Protein AF-A0A9D6VVL9-F1 (afdb_monomer)

Solvent-accessible surface area (backbone atoms only — not comparable to full-atom values): 8609 Å² total; per-residue (Å²): 109,75,67,58,52,53,51,50,42,50,51,48,21,54,49,48,28,51,49,27,52,52,52,42,50,49,33,56,75,69,23,64,91,49,78,66,47,70,79,38,90,93,45,32,32,40,41,52,41,80,45,60,73,69,57,83,71,77,56,65,90,49,57,65,71,56,38,39,50,51,42,45,51,51,43,63,50,45,50,60,52,50,51,50,49,46,63,77,46,66,84,52,60,69,62,47,52,48,16,52,30,26,37,49,17,12,48,47,39,48,37,51,28,37,70,77,72,56,29,30,67,22,32,45,33,42,70,100,48,77,64,34,42,58,25,54,50,26,36,52,52,14,50,55,41,36,52,56,56,68,71,48,80,74,78,74,77,74,88,124

Sequence (160 aa):
MRKMHVIALIATAVGLVGCDHATKHAAQSELRHDEPVSLVAGVLDLRYAENRDFAFSALREVPDGIKRALAVGFAGLALPLLAVFWYVRRAAPWPEQLAIALFLAGDAGNLLDRVFRGYVIDFIHIRYWPIFNVADMCLVAGALLFLWTGARPRATSSEA

pLDDT: mean 91.44, std 11.37, range [43.97, 98.75]

Radius of gyration: 18.12 Å; Cα contacts (8 Å, |Δi|>4): 196; chains: 1; bounding box: 44×30×61 Å

Structure (mmCIF, N/CA/C/O backbone):
data_AF-A0A9D6VVL9-F1
#
_entry.id   AF-A0A9D6VVL9-F1
#
loop_
_atom_site.group_PDB
_atom_site.id
_atom_site.type_symbol
_atom_site.label_atom_id
_atom_site.label_alt_id
_atom_site.label_comp_id
_atom_site.label_asym_id
_atom_site.label_entity_id
_atom_site.label_seq_id
_atom_site.pdbx_PDB_ins_code
_atom_site.Cartn_x
_atom_site.Cartn_y
_atom_site.Cartn_z
_atom_site.occupancy
_atom_site.B_iso_or_equiv
_atom_site.auth_seq_id
_atom_site.auth_comp_id
_atom_site.auth_asym_id
_atom_site.auth_atom_id
_atom_site.pdbx_PDB_model_num
ATOM 1 N N . MET A 1 1 ? 13.260 10.590 -23.629 1.00 60.97 1 MET A N 1
ATOM 2 C CA . MET A 1 1 ? 12.089 9.715 -23.372 1.00 60.97 1 MET A CA 1
ATOM 3 C C . MET A 1 1 ? 12.280 8.797 -22.161 1.00 60.97 1 MET A C 1
ATOM 5 O O . MET A 1 1 ? 11.583 9.005 -21.182 1.00 60.97 1 MET A O 1
ATOM 9 N N . ARG A 1 2 ? 13.260 7.870 -22.125 1.00 77.31 2 ARG A N 1
ATOM 10 C CA . ARG A 1 2 ? 13.446 6.934 -20.982 1.00 77.31 2 ARG A CA 1
ATOM 11 C C . ARG A 1 2 ? 13.569 7.602 -19.599 1.00 77.31 2 ARG A C 1
ATOM 13 O O . ARG A 1 2 ? 12.958 7.131 -18.652 1.00 77.31 2 ARG A O 1
ATOM 20 N N . LYS A 1 3 ? 14.308 8.715 -19.487 1.00 80.50 3 LYS A N 1
ATOM 21 C CA . LYS A 1 3 ? 14.434 9.474 -18.224 1.00 80.50 3 LYS A CA 1
ATOM 22 C C . LYS A 1 3 ? 13.100 10.082 -17.760 1.00 80.50 3 LYS A C 1
ATOM 24 O O . LYS A 1 3 ? 12.770 9.966 -16.590 1.00 80.50 3 LYS A O 1
ATOM 29 N N . MET A 1 4 ? 12.319 10.666 -18.675 1.00 86.50 4 MET A N 1
ATOM 30 C CA . MET A 1 4 ? 10.997 11.231 -18.359 1.00 86.50 4 MET A CA 1
ATOM 31 C C . MET A 1 4 ? 10.012 10.157 -17.890 1.00 86.50 4 MET A C 1
ATOM 33 O O . MET A 1 4 ? 9.256 10.410 -16.965 1.00 86.50 4 MET A O 1
ATOM 37 N N . HIS A 1 5 ? 10.058 8.951 -18.468 1.00 88.56 5 HIS A N 1
ATOM 38 C CA . HIS A 1 5 ? 9.218 7.839 -18.009 1.00 88.56 5 HIS A CA 1
ATOM 39 C C . HIS A 1 5 ? 9.540 7.425 -16.572 1.00 88.56 5 HIS A C 1
ATOM 41 O O . HIS A 1 5 ? 8.629 7.263 -15.771 1.00 88.56 5 HIS A O 1
ATOM 47 N N . VAL A 1 6 ? 10.825 7.299 -16.229 1.00 89.88 6 VAL A N 1
ATOM 48 C CA . VAL A 1 6 ? 11.235 6.970 -14.855 1.00 89.88 6 VAL A CA 1
ATOM 49 C C . VAL A 1 6 ? 10.806 8.068 -13.882 1.00 89.88 6 VAL A C 1
ATOM 51 O O . VAL A 1 6 ? 10.256 7.760 -12.832 1.00 89.88 6 VAL A O 1
ATOM 54 N N . ILE A 1 7 ? 10.980 9.342 -14.250 1.00 93.31 7 ILE A N 1
ATOM 55 C CA . ILE A 1 7 ? 10.510 10.474 -13.436 1.00 93.31 7 ILE A CA 1
ATOM 56 C C . ILE A 1 7 ? 8.993 10.406 -13.236 1.00 93.31 7 ILE A C 1
ATOM 58 O O . ILE A 1 7 ? 8.531 10.560 -12.112 1.00 93.31 7 ILE A O 1
ATOM 62 N N . ALA A 1 8 ? 8.224 10.129 -14.290 1.00 94.94 8 ALA A N 1
ATOM 63 C CA . ALA A 1 8 ? 6.773 10.002 -14.196 1.00 94.94 8 ALA A CA 1
ATOM 64 C C . ALA A 1 8 ? 6.349 8.838 -13.285 1.00 94.94 8 ALA A C 1
ATOM 66 O O . ALA A 1 8 ? 5.428 8.995 -12.490 1.00 94.94 8 ALA A O 1
ATOM 67 N N . LEU A 1 9 ? 7.035 7.694 -13.348 1.00 95.75 9 LEU A N 1
ATOM 68 C CA . LEU A 1 9 ? 6.764 6.544 -12.478 1.00 95.75 9 LEU A CA 1
ATOM 69 C C . LEU A 1 9 ? 7.099 6.837 -11.012 1.00 95.75 9 LEU A C 1
ATOM 71 O O . LEU A 1 9 ? 6.315 6.497 -10.133 1.00 95.75 9 LEU A O 1
ATOM 75 N N . ILE A 1 10 ? 8.220 7.513 -10.746 1.00 95.62 10 ILE A N 1
ATOM 76 C CA . ILE A 1 10 ? 8.575 7.959 -9.392 1.00 95.62 10 ILE A CA 1
ATOM 77 C C . ILE A 1 10 ? 7.542 8.965 -8.881 1.00 95.62 10 ILE A C 1
ATOM 79 O O . ILE A 1 10 ? 7.040 8.806 -7.775 1.00 95.62 10 ILE A O 1
ATOM 83 N N . ALA A 1 11 ? 7.179 9.965 -9.689 1.00 97.12 11 ALA A N 1
ATOM 84 C CA . ALA A 1 11 ? 6.154 10.943 -9.333 1.00 97.12 11 ALA A CA 1
ATOM 85 C C . ALA A 1 11 ? 4.801 10.271 -9.059 1.00 97.12 11 ALA A C 1
ATOM 87 O O . ALA A 1 11 ? 4.116 10.644 -8.112 1.00 97.12 11 ALA A O 1
ATOM 88 N N . THR A 1 12 ? 4.453 9.241 -9.835 1.00 97.12 12 THR A N 1
ATOM 89 C CA . THR A 1 12 ? 3.256 8.420 -9.609 1.00 97.12 12 THR A CA 1
ATOM 90 C C . THR A 1 12 ? 3.339 7.701 -8.265 1.00 97.12 12 THR A C 1
ATOM 92 O O . THR A 1 12 ? 2.409 7.804 -7.473 1.00 97.12 12 THR A O 1
ATOM 95 N N . ALA A 1 13 ? 4.453 7.025 -7.967 1.00 97.69 13 ALA A N 1
ATOM 96 C CA . ALA A 1 13 ? 4.625 6.315 -6.701 1.00 97.69 13 ALA A CA 1
ATOM 97 C C . ALA A 1 13 ? 4.556 7.265 -5.494 1.00 97.69 13 ALA A C 1
ATOM 99 O O . ALA A 1 13 ? 3.817 7.009 -4.548 1.00 97.69 13 ALA A O 1
ATOM 100 N N . VAL A 1 14 ? 5.262 8.399 -5.552 1.00 98.06 14 VAL A N 1
ATOM 101 C CA . VAL A 1 14 ? 5.228 9.438 -4.509 1.00 98.06 14 VAL A CA 1
ATOM 102 C C . VAL A 1 14 ? 3.819 10.012 -4.350 1.00 98.06 14 VAL A C 1
ATOM 104 O O . VAL A 1 14 ? 3.343 10.170 -3.228 1.00 98.06 14 VAL A O 1
ATOM 107 N N . GLY A 1 15 ? 3.132 10.292 -5.460 1.00 98.50 15 GLY A N 1
ATOM 108 C CA . GLY A 1 15 ? 1.759 10.789 -5.451 1.00 98.50 15 GLY A CA 1
ATOM 109 C C . GLY A 1 15 ? 0.779 9.804 -4.813 1.00 98.50 15 GLY A C 1
ATOM 110 O O . GLY A 1 15 ? -0.081 10.219 -4.043 1.00 98.50 15 GLY A O 1
ATOM 111 N N . LEU A 1 16 ? 0.941 8.503 -5.069 1.00 98.69 16 LEU A N 1
ATOM 112 C CA . LEU A 1 16 ? 0.119 7.452 -4.465 1.00 98.69 16 LEU A CA 1
ATOM 113 C C . LEU A 1 16 ? 0.378 7.298 -2.964 1.00 98.69 16 LEU A C 1
ATOM 115 O O . LEU A 1 16 ? -0.582 7.191 -2.209 1.00 98.69 16 LEU A O 1
ATOM 119 N N . VAL A 1 17 ? 1.636 7.376 -2.515 1.00 98.62 17 VAL A N 1
ATOM 120 C CA . VAL A 1 17 ? 1.962 7.421 -1.075 1.00 98.62 17 VAL A CA 1
ATOM 121 C C . VAL A 1 17 ? 1.319 8.644 -0.416 1.00 98.62 17 VAL A C 1
ATOM 123 O O . VAL A 1 17 ? 0.729 8.538 0.658 1.00 98.62 17 VAL A O 1
ATOM 126 N N . GLY A 1 18 ? 1.385 9.809 -1.069 1.00 98.44 18 GLY A N 1
ATOM 127 C CA . GLY A 1 18 ? 0.728 11.025 -0.590 1.00 98.44 18 GLY A CA 1
ATOM 128 C C . GLY A 1 18 ? -0.795 10.883 -0.512 1.00 98.44 18 GLY A C 1
ATOM 129 O O . GLY A 1 18 ? -1.397 11.287 0.479 1.00 98.44 18 GLY A O 1
ATOM 130 N N . CYS A 1 19 ? -1.414 10.271 -1.523 1.00 98.56 19 CYS A N 1
ATOM 131 C CA . CYS A 1 19 ? -2.849 9.995 -1.556 1.00 98.56 19 CYS A CA 1
ATOM 132 C C . CYS A 1 19 ? -3.274 9.023 -0.445 1.00 98.56 19 CYS A C 1
ATOM 134 O O . CYS A 1 19 ? -4.256 9.286 0.252 1.00 98.56 19 CYS A O 1
ATOM 136 N N . ASP A 1 20 ? -2.514 7.949 -0.226 1.00 98.75 20 ASP A N 1
ATOM 137 C CA . ASP A 1 20 ? -2.749 7.002 0.865 1.00 98.75 20 ASP A CA 1
ATOM 138 C C . ASP A 1 20 ? -2.697 7.699 2.228 1.00 98.75 20 ASP A C 1
ATOM 140 O O . ASP A 1 20 ? -3.656 7.646 2.993 1.00 98.75 20 ASP A O 1
ATOM 144 N N . HIS A 1 21 ? -1.642 8.464 2.510 1.00 98.56 21 HIS A N 1
ATOM 145 C CA . HIS A 1 21 ? -1.547 9.176 3.783 1.00 98.56 21 HIS A CA 1
ATOM 146 C C . HIS A 1 21 ? -2.607 10.269 3.956 1.00 98.56 21 HIS A C 1
ATOM 148 O O . HIS A 1 21 ? -3.104 10.448 5.068 1.00 98.56 21 HIS A O 1
ATOM 154 N N . ALA A 1 22 ? -2.977 10.982 2.889 1.00 98.56 22 ALA A N 1
ATOM 155 C CA . ALA A 1 22 ? -4.040 11.983 2.941 1.00 98.56 22 ALA A CA 1
ATOM 156 C C . ALA A 1 22 ? -5.398 11.342 3.261 1.00 98.56 22 ALA A C 1
ATOM 158 O O . ALA A 1 22 ? -6.126 11.827 4.125 1.00 98.56 22 ALA A O 1
ATOM 159 N N . THR A 1 23 ? -5.719 10.221 2.614 1.00 98.56 23 THR A N 1
ATOM 160 C CA . THR A 1 23 ? -6.979 9.500 2.850 1.00 98.56 23 THR A CA 1
ATOM 161 C C . THR A 1 23 ? -7.012 8.819 4.217 1.00 98.56 23 THR A C 1
ATOM 163 O O . THR A 1 23 ? -8.027 8.899 4.900 1.00 98.56 23 THR A O 1
ATOM 166 N N . LYS A 1 24 ? -5.893 8.259 4.690 1.00 98.56 24 LYS A N 1
ATOM 167 C CA . LYS A 1 24 ? -5.757 7.751 6.066 1.00 98.56 24 LYS A CA 1
ATOM 168 C C . LYS A 1 24 ? -5.899 8.850 7.113 1.00 98.56 24 LYS A C 1
ATOM 170 O O . LYS A 1 24 ? -6.500 8.623 8.160 1.00 98.56 24 LYS A O 1
ATOM 175 N N . HIS A 1 25 ? -5.357 10.037 6.847 1.00 98.19 25 HIS A N 1
ATOM 176 C CA . HIS A 1 25 ? -5.522 11.182 7.736 1.00 98.19 25 HIS A CA 1
ATOM 177 C C . HIS A 1 25 ? -6.986 11.630 7.806 1.00 98.19 25 HIS A C 1
ATOM 179 O O . HIS A 1 25 ? -7.497 11.799 8.907 1.00 98.19 25 HIS A O 1
ATOM 185 N N . ALA A 1 26 ? -7.669 11.724 6.661 1.00 98.06 26 ALA A N 1
ATOM 186 C CA . ALA A 1 26 ? -9.100 12.016 6.613 1.00 98.06 26 ALA A CA 1
ATOM 187 C C . ALA A 1 26 ? -9.932 10.938 7.329 1.00 98.06 26 ALA A C 1
ATOM 189 O O . ALA A 1 26 ? -10.815 11.249 8.117 1.00 98.06 26 ALA A O 1
ATOM 190 N N . ALA A 1 27 ? -9.615 9.655 7.137 1.00 98.00 27 ALA A N 1
ATOM 191 C CA . ALA A 1 27 ? -10.271 8.578 7.873 1.00 98.00 27 ALA A CA 1
ATOM 192 C C . ALA A 1 27 ? -10.052 8.701 9.389 1.00 98.00 27 ALA A C 1
ATOM 194 O O . ALA A 1 27 ? -10.961 8.455 10.177 1.00 98.00 27 ALA A O 1
ATOM 195 N N . GLN A 1 28 ? -8.856 9.100 9.819 1.00 97.75 28 GLN A N 1
ATOM 196 C CA . GLN A 1 28 ? -8.567 9.309 11.232 1.00 97.75 28 GLN A CA 1
ATOM 197 C C . GLN A 1 28 ? -9.314 10.513 11.822 1.00 97.75 28 GLN A C 1
ATOM 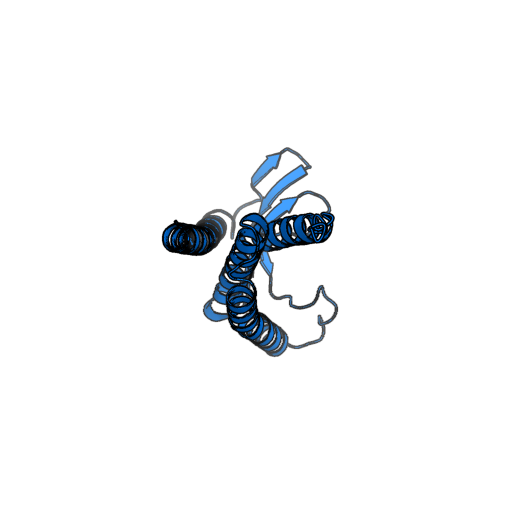199 O O . GLN A 1 28 ? -9.711 10.437 12.984 1.00 97.75 28 GLN A O 1
ATOM 204 N N . SER A 1 29 ? -9.481 11.606 11.069 1.00 97.12 29 SER A N 1
ATOM 205 C CA . SER A 1 29 ? -10.176 12.805 11.553 1.00 97.12 29 SER A CA 1
ATOM 206 C C . SER A 1 29 ? -11.691 12.640 11.563 1.00 97.12 29 SER A C 1
ATOM 208 O O . SER A 1 29 ? -12.320 13.043 12.534 1.00 97.12 29 SER A O 1
ATOM 210 N N . GLU A 1 30 ? -12.251 12.006 10.530 1.00 96.44 30 GLU A N 1
ATOM 211 C CA . GLU A 1 30 ? -13.702 11.957 10.314 1.00 96.44 30 GLU A CA 1
ATOM 212 C C . GLU A 1 30 ? -14.363 10.640 10.749 1.00 96.44 30 GLU A C 1
ATOM 214 O O . GLU A 1 30 ? -15.576 10.600 10.877 1.00 96.44 30 GLU A O 1
ATOM 219 N N . LEU A 1 31 ? -13.626 9.530 10.910 1.00 97.25 31 LEU A N 1
ATOM 220 C CA . LEU A 1 31 ? -14.244 8.204 11.124 1.00 97.25 31 LEU A CA 1
ATOM 221 C C . LEU A 1 31 ? -13.835 7.523 12.434 1.00 97.25 31 LEU A C 1
ATOM 223 O O . LEU A 1 31 ? -14.407 6.496 12.790 1.00 97.25 31 LEU A O 1
ATOM 227 N N . ARG A 1 32 ? -12.824 8.026 13.155 1.00 95.81 32 ARG A N 1
ATOM 228 C CA . ARG A 1 32 ? -12.264 7.329 14.333 1.00 95.81 32 ARG A CA 1
ATOM 229 C C . ARG A 1 32 ? -13.252 7.192 15.492 1.00 95.81 32 ARG A C 1
ATOM 231 O O . ARG A 1 32 ? -13.159 6.239 16.266 1.00 95.81 32 ARG A O 1
ATOM 238 N N . HIS A 1 33 ? -14.144 8.163 15.637 1.00 95.00 33 HIS A N 1
ATOM 239 C CA . HIS A 1 33 ? -15.098 8.250 16.743 1.00 95.00 33 HIS A CA 1
ATOM 240 C C . HIS A 1 33 ? -16.548 8.358 16.270 1.00 95.00 33 HIS A C 1
ATOM 242 O O . HIS A 1 33 ? -17.438 8.523 17.100 1.00 95.00 33 HIS A O 1
ATOM 248 N N . ASP A 1 34 ? -16.763 8.213 14.964 1.00 94.50 34 ASP A N 1
ATOM 249 C CA . ASP A 1 34 ? -18.060 8.343 14.319 1.00 94.50 34 ASP A CA 1
ATOM 250 C C . ASP A 1 34 ? -18.539 6.989 13.786 1.00 94.50 34 ASP A C 1
ATOM 252 O O . ASP A 1 34 ? -17.779 6.025 13.655 1.00 94.50 34 ASP A O 1
ATOM 256 N N . GLU A 1 35 ? -19.835 6.912 13.495 1.00 93.81 35 GLU A N 1
ATOM 257 C CA . GLU A 1 35 ? -20.439 5.729 12.887 1.00 93.81 35 GLU A CA 1
ATOM 258 C C . GLU A 1 35 ? -19.938 5.523 11.444 1.00 93.81 35 GLU A C 1
ATOM 260 O O . GLU A 1 35 ? -19.671 6.499 10.735 1.00 93.81 35 GLU A O 1
ATOM 265 N N . PRO A 1 36 ? -19.855 4.268 10.956 1.00 94.94 36 PRO A N 1
ATOM 266 C CA . PRO A 1 36 ? -19.501 3.985 9.572 1.00 94.94 36 PRO A CA 1
ATOM 267 C C . PRO A 1 36 ? -20.354 4.762 8.561 1.00 94.94 36 PRO A C 1
ATOM 269 O O . PRO A 1 36 ? -21.587 4.721 8.592 1.00 94.94 36 PRO A O 1
ATOM 272 N N . VAL A 1 37 ? -19.700 5.398 7.592 1.00 97.12 37 VAL A N 1
ATOM 273 C CA . VAL A 1 37 ? -20.369 6.132 6.514 1.00 97.12 37 VAL A CA 1
ATOM 274 C C . VAL A 1 37 ? -20.688 5.165 5.381 1.00 97.12 37 VAL A C 1
ATOM 276 O O . VAL A 1 37 ? -19.803 4.737 4.639 1.00 97.12 37 VAL A O 1
ATOM 279 N N . SER A 1 38 ? -21.962 4.807 5.220 1.00 97.12 38 SER A N 1
ATOM 280 C CA . SER A 1 38 ? -22.386 3.946 4.112 1.00 97.12 38 SER A CA 1
ATOM 281 C C . SER A 1 38 ? -22.373 4.714 2.787 1.00 97.12 38 SER A C 1
ATOM 283 O O . SER A 1 38 ? -23.107 5.684 2.620 1.00 97.12 38 SER A O 1
ATOM 285 N N . LEU A 1 39 ? -21.556 4.256 1.833 1.00 96.88 39 LEU A N 1
ATOM 286 C CA . LEU A 1 39 ? -21.505 4.797 0.469 1.00 96.88 39 LEU A CA 1
ATOM 287 C C . LEU A 1 39 ? -22.459 4.048 -0.467 1.00 96.88 39 LEU A C 1
ATOM 289 O O . LEU A 1 39 ? -23.102 4.646 -1.325 1.00 96.88 39 LEU A O 1
ATOM 293 N N . VAL A 1 40 ? -22.552 2.726 -0.293 1.00 97.25 40 VAL A N 1
ATOM 294 C CA . VAL A 1 40 ? -23.507 1.859 -0.989 1.00 97.25 40 VAL A CA 1
ATOM 295 C C . VAL A 1 40 ? -24.150 0.954 0.048 1.00 97.25 40 VAL A C 1
ATOM 297 O O . VAL A 1 40 ? -23.475 0.115 0.653 1.00 97.25 40 VAL A O 1
ATOM 300 N N . ALA A 1 41 ? -25.458 1.125 0.247 1.00 95.50 41 ALA A N 1
ATOM 301 C CA . ALA A 1 41 ? -26.211 0.448 1.296 1.00 95.50 41 ALA A CA 1
ATOM 302 C C . ALA A 1 41 ? -25.987 -1.073 1.269 1.00 95.50 41 ALA A C 1
ATOM 304 O O . ALA A 1 41 ? -26.293 -1.754 0.290 1.00 95.50 41 ALA A O 1
ATOM 305 N N . GLY A 1 42 ? -25.433 -1.603 2.363 1.00 92.88 42 GLY A N 1
ATOM 306 C CA . GLY A 1 42 ? -25.182 -3.033 2.530 1.00 92.88 42 GLY A CA 1
ATOM 307 C C . GLY A 1 42 ? -24.078 -3.618 1.643 1.00 92.88 42 GLY A C 1
ATOM 308 O O . GLY A 1 42 ? -24.029 -4.843 1.531 1.00 92.88 42 GLY A O 1
ATOM 309 N N . VAL A 1 43 ? -23.222 -2.794 1.024 1.00 97.00 43 VAL A N 1
ATOM 310 C CA . VAL A 1 43 ? -22.110 -3.245 0.162 1.00 97.00 43 VAL A CA 1
ATOM 311 C C . VAL A 1 43 ? -20.795 -2.543 0.490 1.00 97.00 43 VAL A C 1
ATOM 313 O O . VAL A 1 43 ? -19.795 -3.231 0.664 1.00 97.00 43 VAL A O 1
ATOM 316 N N . LEU A 1 44 ? -20.784 -1.210 0.561 1.00 97.69 44 LEU A N 1
ATOM 317 C CA . LEU A 1 44 ? -19.573 -0.408 0.742 1.00 97.69 44 LEU A CA 1
ATOM 318 C C . LEU A 1 44 ? -19.808 0.650 1.815 1.00 97.69 44 LEU A C 1
ATOM 320 O O . LEU A 1 44 ? -20.737 1.458 1.713 1.00 97.69 44 LEU A O 1
ATOM 324 N N . ASP A 1 45 ? -18.930 0.675 2.806 1.00 97.81 45 ASP A N 1
ATOM 325 C CA . ASP A 1 45 ? -18.891 1.714 3.822 1.00 97.81 45 ASP A CA 1
ATOM 326 C C . ASP A 1 45 ? -17.452 2.143 4.129 1.00 97.81 45 ASP A C 1
ATOM 328 O O . ASP A 1 45 ? -16.485 1.438 3.821 1.00 97.81 45 ASP A O 1
ATOM 332 N N . LEU A 1 46 ? -17.329 3.346 4.684 1.00 98.25 46 LEU A N 1
ATOM 333 C CA . LEU A 1 46 ? -16.088 3.857 5.240 1.00 98.25 46 LEU A CA 1
ATOM 334 C C . LEU A 1 46 ? -16.155 3.748 6.761 1.00 98.25 46 LEU A C 1
ATOM 336 O O . LEU A 1 46 ? -17.078 4.282 7.376 1.00 98.25 46 LEU A O 1
ATOM 340 N N . ARG A 1 47 ? -15.177 3.081 7.371 1.00 97.00 47 ARG A N 1
ATOM 341 C CA . ARG A 1 47 ? -15.083 2.925 8.831 1.00 97.00 47 ARG A CA 1
ATOM 342 C C . ARG A 1 47 ? -13.636 2.867 9.272 1.00 97.00 47 ARG A C 1
ATOM 344 O O . ARG A 1 47 ? -12.859 2.155 8.658 1.00 97.00 47 ARG A O 1
ATOM 351 N N . TYR A 1 48 ? -13.267 3.551 10.344 1.00 98.19 48 TYR A N 1
ATOM 352 C CA . TYR A 1 48 ? -11.886 3.532 10.823 1.00 98.19 48 TYR A CA 1
ATOM 353 C C . TYR A 1 48 ? -11.521 2.195 11.487 1.00 98.19 48 TYR A C 1
ATOM 355 O O . TYR A 1 48 ? -12.236 1.713 12.367 1.00 98.19 48 TYR A O 1
ATOM 363 N N . ALA A 1 49 ? -10.376 1.620 11.116 1.00 96.88 49 ALA A N 1
ATOM 364 C CA . ALA A 1 49 ? -9.799 0.445 11.760 1.00 96.88 49 ALA A CA 1
ATOM 365 C C . ALA A 1 49 ? -8.275 0.578 11.922 1.00 96.88 49 ALA A C 1
ATOM 367 O O . ALA A 1 49 ? -7.564 0.985 11.005 1.00 96.88 49 ALA A O 1
ATOM 368 N N . GLU A 1 50 ? -7.761 0.199 13.097 1.00 96.06 50 GLU A N 1
ATOM 369 C CA . GLU A 1 50 ? -6.319 0.110 13.358 1.00 96.06 50 GLU A CA 1
ATOM 370 C C . GLU A 1 50 ? -5.845 -1.329 13.144 1.00 96.06 50 GLU A C 1
ATOM 372 O O . GLU A 1 50 ? -6.101 -2.217 13.960 1.00 96.06 50 GLU A O 1
ATOM 377 N N . ASN A 1 51 ? -5.120 -1.566 12.058 1.00 94.38 51 ASN A N 1
ATOM 378 C CA . ASN A 1 51 ? -4.605 -2.880 11.717 1.00 94.38 51 ASN A CA 1
ATOM 379 C C . ASN A 1 51 ? -3.189 -3.082 12.271 1.00 94.38 51 ASN A C 1
ATOM 381 O O . ASN A 1 51 ? -2.202 -2.499 11.809 1.00 94.38 51 ASN A O 1
ATOM 385 N N . ARG A 1 52 ? -3.101 -3.929 13.299 1.00 90.94 52 ARG A N 1
ATOM 386 C CA . ARG A 1 52 ? -1.852 -4.340 13.966 1.00 90.94 52 ARG A CA 1
ATOM 387 C C . ARG A 1 52 ? -1.352 -5.707 13.507 1.00 90.94 52 ARG A C 1
ATOM 389 O O . ARG A 1 52 ? -0.325 -6.181 13.998 1.00 90.94 52 ARG A O 1
ATOM 396 N N . ASP A 1 53 ? -2.062 -6.345 12.586 1.00 82.19 53 ASP A N 1
ATOM 397 C CA . ASP A 1 53 ? -1.733 -7.683 12.137 1.00 82.19 53 ASP A CA 1
ATOM 398 C C . ASP A 1 53 ? -0.624 -7.664 11.079 1.00 82.19 53 ASP A C 1
ATOM 400 O O . ASP A 1 53 ? -0.471 -6.745 10.269 1.00 82.19 53 ASP A O 1
ATOM 404 N N . PHE A 1 54 ? 0.183 -8.724 11.111 1.00 74.12 54 PHE A N 1
ATOM 405 C CA . PHE A 1 54 ? 1.237 -8.978 10.130 1.00 74.12 54 PHE A CA 1
ATOM 406 C C . PHE A 1 54 ? 0.942 -10.207 9.260 1.00 74.12 54 PHE A C 1
ATOM 408 O O . PHE A 1 54 ? 1.261 -10.212 8.078 1.00 74.12 54 PHE A O 1
ATOM 415 N N . ALA A 1 55 ? 0.311 -11.242 9.824 1.00 73.94 55 ALA A N 1
ATOM 416 C CA . ALA A 1 55 ? 0.084 -12.520 9.150 1.00 73.94 55 ALA A CA 1
ATOM 417 C C . ALA A 1 55 ? -1.314 -13.081 9.456 1.00 73.94 55 ALA A C 1
ATOM 419 O O . ALA A 1 55 ? -1.436 -14.158 10.035 1.00 73.94 55 ALA A O 1
ATOM 420 N N . PHE A 1 56 ? -2.361 -12.318 9.118 1.00 62.56 56 PHE A N 1
ATOM 421 C CA . PHE A 1 56 ? -3.767 -12.759 9.116 1.00 62.56 56 PHE A CA 1
ATOM 422 C C . PHE A 1 56 ? -4.156 -13.632 10.312 1.00 62.56 56 PHE A C 1
ATOM 424 O O . PHE A 1 56 ? -4.453 -14.817 10.164 1.00 62.56 56 PHE A O 1
ATOM 431 N N . SER A 1 57 ? -4.127 -13.062 11.518 1.00 68.25 57 SER A N 1
ATOM 432 C CA . SER A 1 57 ? -4.493 -13.757 12.757 1.00 68.25 57 SER A CA 1
ATOM 433 C C . SER A 1 57 ? -3.688 -15.025 13.132 1.00 68.25 57 SER A C 1
ATOM 435 O O . SER A 1 57 ? -3.867 -15.536 14.241 1.00 68.25 57 SER A O 1
ATOM 437 N N . ALA A 1 58 ? -2.785 -15.528 12.281 1.00 76.56 58 ALA A N 1
ATOM 438 C CA . ALA A 1 58 ? -1.966 -16.717 12.544 1.00 76.56 58 ALA A CA 1
ATOM 439 C C . ALA A 1 58 ? -0.942 -16.480 13.663 1.00 76.56 58 ALA A C 1
ATOM 441 O O . ALA A 1 58 ? -0.512 -17.413 14.331 1.00 76.56 58 ALA A O 1
ATOM 442 N N . LEU A 1 59 ? -0.588 -15.214 13.892 1.00 81.19 59 LEU A N 1
ATOM 443 C CA . LEU A 1 59 ? 0.314 -14.778 14.955 1.00 81.19 59 LEU A CA 1
ATOM 444 C C . LEU A 1 59 ? -0.436 -14.081 16.098 1.00 81.19 59 LEU A C 1
ATOM 446 O O . LEU A 1 59 ? 0.145 -13.236 16.767 1.00 81.19 59 LEU A O 1
ATOM 450 N N . ARG A 1 60 ? -1.723 -14.387 16.327 1.00 78.00 60 ARG A N 1
ATOM 451 C CA . ARG A 1 60 ? -2.525 -13.726 17.378 1.00 78.00 60 ARG A CA 1
ATOM 452 C C . ARG A 1 60 ? -1.876 -13.780 18.762 1.00 78.00 60 ARG A C 1
ATOM 454 O O . ARG A 1 60 ? -1.866 -12.765 19.445 1.00 78.00 60 ARG A O 1
ATOM 461 N N . GLU A 1 61 ? -1.277 -14.917 19.106 1.00 85.44 61 GLU A N 1
ATOM 462 C CA . GLU A 1 61 ? -0.590 -15.150 20.387 1.00 85.44 61 GLU A CA 1
ATOM 463 C C . GLU A 1 61 ? 0.787 -14.467 20.486 1.00 85.44 61 GLU A C 1
ATOM 465 O O . GLU A 1 61 ? 1.397 -14.422 21.553 1.00 85.44 61 GLU A O 1
ATOM 470 N N . VAL A 1 62 ? 1.318 -13.944 19.376 1.00 86.31 62 VAL A N 1
ATOM 471 C CA . VAL A 1 62 ? 2.609 -13.252 19.370 1.00 86.31 62 VAL A CA 1
ATOM 472 C C . VAL A 1 62 ? 2.418 -11.825 19.894 1.00 86.31 62 VAL A C 1
ATOM 474 O O . VAL A 1 62 ? 1.550 -11.108 19.388 1.00 86.31 62 VAL A O 1
ATOM 477 N N . PRO A 1 63 ? 3.262 -11.362 20.837 1.00 89.44 63 PRO A N 1
ATOM 478 C CA . PRO A 1 63 ? 3.222 -9.992 21.330 1.00 89.44 63 PRO A CA 1
ATOM 479 C C . PRO A 1 63 ? 3.224 -8.951 20.206 1.00 89.44 63 PRO A C 1
ATOM 481 O O . PRO A 1 63 ? 4.015 -9.036 19.262 1.00 89.44 63 PRO A O 1
ATOM 484 N N . ASP A 1 64 ? 2.393 -7.916 20.341 1.00 85.75 64 ASP A N 1
ATOM 485 C CA . ASP A 1 64 ? 2.236 -6.854 19.336 1.00 85.75 64 ASP A CA 1
ATOM 486 C C . ASP A 1 64 ? 3.558 -6.185 18.947 1.00 85.75 64 ASP A C 1
ATOM 488 O O . ASP A 1 64 ? 3.778 -5.880 17.776 1.00 85.75 64 ASP A O 1
ATOM 492 N N . GLY A 1 65 ? 4.476 -6.009 19.905 1.00 87.62 65 GLY A N 1
ATOM 493 C CA . GLY A 1 65 ? 5.809 -5.468 19.634 1.00 87.62 65 GLY A CA 1
ATOM 494 C C . GLY A 1 65 ? 6.618 -6.334 18.663 1.00 87.62 65 GLY A C 1
ATOM 495 O O . GLY A 1 65 ? 7.276 -5.802 17.771 1.00 87.62 65 GLY A O 1
ATOM 496 N N . ILE A 1 66 ? 6.515 -7.661 18.783 1.00 89.44 66 ILE A N 1
ATOM 497 C CA . ILE A 1 66 ? 7.188 -8.612 17.890 1.00 89.44 66 ILE A CA 1
ATOM 498 C C . ILE A 1 66 ? 6.499 -8.621 16.525 1.00 89.44 66 ILE A C 1
ATOM 500 O O . ILE A 1 66 ? 7.184 -8.510 15.512 1.00 89.44 66 ILE A O 1
ATOM 504 N N . LYS A 1 67 ? 5.158 -8.671 16.471 1.00 89.00 67 LYS A N 1
ATOM 505 C CA . LYS A 1 67 ? 4.411 -8.569 15.201 1.00 89.00 67 LYS A CA 1
ATOM 506 C C . LYS A 1 67 ? 4.777 -7.300 14.436 1.00 89.00 67 LYS A C 1
ATOM 508 O O . LYS A 1 67 ? 5.067 -7.365 13.244 1.00 89.00 67 LYS A O 1
ATOM 513 N N . ARG A 1 68 ? 4.828 -6.158 15.129 1.00 88.81 68 ARG A N 1
ATOM 514 C CA . ARG A 1 68 ? 5.248 -4.879 14.550 1.00 88.81 68 ARG A CA 1
ATOM 515 C C . ARG A 1 68 ? 6.688 -4.936 14.051 1.00 88.81 68 ARG A C 1
ATOM 517 O O . ARG A 1 68 ? 6.937 -4.503 12.932 1.00 88.81 68 ARG A O 1
ATOM 524 N N . ALA A 1 69 ? 7.621 -5.457 14.848 1.00 90.62 69 ALA A N 1
ATOM 525 C CA . ALA A 1 69 ? 9.023 -5.569 14.451 1.00 90.62 69 ALA A CA 1
ATOM 526 C C . ALA A 1 69 ? 9.198 -6.453 13.207 1.00 90.62 69 ALA A C 1
ATOM 528 O O . ALA A 1 69 ? 9.922 -6.073 12.291 1.00 90.62 69 ALA A O 1
ATOM 529 N N . LEU A 1 70 ? 8.485 -7.582 13.135 1.00 91.50 70 LEU A N 1
ATOM 530 C CA . LEU A 1 70 ? 8.465 -8.451 11.958 1.00 91.50 70 LEU A CA 1
ATOM 531 C C . LEU A 1 70 ? 7.873 -7.736 10.741 1.00 91.50 70 LEU A C 1
ATOM 533 O O . LEU A 1 70 ? 8.462 -7.790 9.667 1.00 91.50 70 LEU A O 1
ATOM 537 N N . ALA A 1 71 ? 6.761 -7.019 10.913 1.00 90.81 71 ALA A N 1
ATOM 538 C CA . ALA A 1 71 ? 6.123 -6.280 9.831 1.00 90.81 71 ALA A CA 1
ATOM 539 C C . ALA A 1 71 ? 7.005 -5.161 9.276 1.00 90.81 71 ALA A C 1
ATOM 541 O O . ALA A 1 71 ? 7.186 -5.060 8.066 1.00 90.81 71 ALA A O 1
ATOM 542 N N . VAL A 1 72 ? 7.591 -4.353 10.161 1.00 93.56 72 VAL A N 1
ATOM 543 C CA . VAL A 1 72 ? 8.535 -3.292 9.790 1.00 93.56 72 VAL A CA 1
ATOM 544 C C . VAL A 1 72 ? 9.797 -3.887 9.172 1.00 93.56 72 VAL A C 1
ATOM 546 O O . VAL A 1 72 ? 10.280 -3.357 8.180 1.00 93.56 72 VAL A O 1
ATOM 549 N N . GLY A 1 73 ? 10.322 -4.988 9.714 1.00 93.94 73 GLY A N 1
ATOM 550 C CA . GLY A 1 73 ? 11.508 -5.655 9.180 1.00 93.94 73 GLY A CA 1
ATOM 551 C C . GLY A 1 73 ? 11.277 -6.240 7.787 1.00 93.94 73 GLY A C 1
ATOM 552 O O . GLY A 1 73 ? 12.098 -6.041 6.897 1.00 93.94 73 GLY A O 1
ATOM 553 N N . PHE A 1 74 ? 10.145 -6.914 7.576 1.00 92.81 74 PHE A N 1
ATOM 554 C CA . PHE A 1 74 ? 9.791 -7.508 6.290 1.00 92.81 74 PHE A CA 1
ATOM 555 C C . PHE A 1 74 ? 9.527 -6.445 5.219 1.00 92.81 74 PHE A C 1
ATOM 557 O O . PHE A 1 74 ? 10.177 -6.473 4.178 1.00 92.81 74 PHE A O 1
ATOM 564 N N . ALA A 1 75 ? 8.640 -5.480 5.483 1.00 92.62 75 ALA A N 1
ATOM 565 C CA . ALA A 1 75 ? 8.352 -4.389 4.545 1.00 92.62 75 ALA A CA 1
ATOM 566 C C . ALA A 1 75 ? 9.582 -3.480 4.339 1.00 92.62 75 ALA A C 1
ATOM 568 O O . ALA A 1 75 ? 9.940 -3.116 3.223 1.00 92.62 75 ALA A O 1
ATOM 569 N N . GLY A 1 76 ? 10.332 -3.199 5.408 1.00 94.31 76 GLY A N 1
ATOM 570 C CA . GLY A 1 76 ? 11.584 -2.446 5.337 1.00 94.31 76 GLY A CA 1
ATOM 571 C C . GLY A 1 76 ? 12.663 -3.124 4.489 1.00 94.31 76 GLY A C 1
ATOM 572 O O . GLY A 1 76 ? 13.458 -2.430 3.861 1.00 94.31 76 GLY A O 1
ATOM 573 N N . LEU A 1 77 ? 12.677 -4.460 4.424 1.00 96.88 77 LEU A N 1
ATOM 574 C CA . LEU A 1 77 ? 13.530 -5.225 3.511 1.00 96.88 77 LEU A CA 1
ATOM 575 C C . LEU A 1 77 ? 12.940 -5.310 2.093 1.00 96.88 77 LEU A C 1
ATOM 577 O O . LEU A 1 77 ? 13.693 -5.311 1.118 1.00 96.88 77 LEU A O 1
ATOM 581 N N . ALA A 1 78 ? 11.616 -5.367 1.953 1.00 95.25 78 ALA A N 1
ATOM 582 C CA . ALA A 1 78 ? 10.946 -5.444 0.660 1.00 95.25 78 ALA A CA 1
ATOM 583 C C . ALA A 1 78 ? 11.207 -4.196 -0.201 1.00 95.25 78 ALA A C 1
ATOM 585 O O . ALA A 1 78 ? 11.532 -4.346 -1.378 1.00 95.25 78 ALA A O 1
ATOM 586 N N . LEU A 1 79 ? 11.187 -2.987 0.373 1.00 95.12 79 LEU A N 1
ATOM 587 C CA . LEU A 1 79 ? 11.487 -1.741 -0.351 1.00 95.12 79 LEU A CA 1
ATOM 588 C C . LEU A 1 79 ? 12.836 -1.738 -1.105 1.00 95.12 79 LEU A C 1
ATOM 590 O O . LEU A 1 79 ? 12.829 -1.518 -2.321 1.00 95.12 79 LEU A O 1
ATOM 594 N N . PRO A 1 80 ? 14.004 -1.969 -0.466 1.00 96.50 80 PRO A N 1
ATOM 595 C CA . PRO A 1 80 ? 15.276 -1.997 -1.182 1.00 96.50 80 PRO A CA 1
ATOM 596 C C . PRO A 1 80 ? 15.350 -3.157 -2.179 1.00 96.50 80 PRO A C 1
ATOM 598 O O . PRO A 1 80 ? 15.912 -2.982 -3.260 1.00 96.50 80 PRO A O 1
ATOM 601 N N . LEU A 1 81 ? 14.746 -4.314 -1.880 1.00 97.25 81 LEU A N 1
ATOM 602 C CA . LEU A 1 81 ? 14.681 -5.429 -2.829 1.00 97.25 81 LEU A CA 1
ATOM 603 C C . LEU A 1 81 ? 13.855 -5.076 -4.072 1.00 97.25 81 LEU A C 1
ATOM 605 O O . LEU A 1 81 ? 14.291 -5.360 -5.185 1.00 97.25 81 LEU A O 1
ATOM 609 N N . LEU A 1 82 ? 12.715 -4.401 -3.910 1.00 95.62 82 LEU A N 1
ATOM 610 C CA . LEU A 1 82 ? 11.894 -3.894 -5.010 1.00 95.62 82 LEU A CA 1
ATOM 611 C C . LEU A 1 82 ? 12.626 -2.813 -5.813 1.00 95.62 82 LEU A C 1
ATOM 613 O O . LEU A 1 82 ? 12.547 -2.806 -7.040 1.00 95.62 82 LEU A O 1
ATOM 617 N N . ALA A 1 83 ? 13.392 -1.937 -5.158 1.00 94.06 83 ALA A N 1
ATOM 618 C CA . ALA A 1 83 ? 14.211 -0.935 -5.837 1.00 94.06 83 ALA A CA 1
ATOM 619 C C . ALA A 1 83 ? 15.337 -1.578 -6.669 1.00 94.06 83 ALA A C 1
ATOM 621 O O . ALA A 1 83 ? 15.554 -1.204 -7.826 1.00 94.06 83 ALA A O 1
ATOM 622 N N . VAL A 1 84 ? 16.021 -2.589 -6.121 1.00 96.44 84 VAL A N 1
ATOM 623 C CA . VAL A 1 84 ? 17.014 -3.390 -6.855 1.00 96.44 84 VAL A CA 1
ATOM 624 C C . VAL A 1 84 ? 16.348 -4.143 -8.005 1.00 96.44 84 VAL A C 1
ATOM 626 O O . VAL A 1 84 ? 16.860 -4.127 -9.126 1.00 96.44 84 VAL A O 1
ATOM 629 N N . PHE A 1 85 ? 15.185 -4.750 -7.770 1.00 95.06 85 PHE A N 1
ATOM 630 C CA . PHE A 1 85 ? 14.415 -5.437 -8.800 1.00 95.06 85 PHE A CA 1
ATOM 631 C C . PHE A 1 85 ? 14.028 -4.485 -9.938 1.00 95.06 85 PHE A C 1
ATOM 633 O O . PHE A 1 85 ? 14.248 -4.814 -11.104 1.00 95.06 85 PHE A O 1
ATOM 640 N N . TRP A 1 86 ? 13.570 -3.267 -9.626 1.00 94.50 86 TRP A N 1
ATOM 641 C CA . TRP A 1 86 ? 13.323 -2.228 -10.628 1.00 94.50 86 TRP A CA 1
ATOM 642 C C . TRP A 1 86 ? 14.590 -1.901 -11.413 1.00 94.50 86 TRP A C 1
ATOM 644 O O . TRP A 1 86 ? 14.563 -1.856 -12.642 1.00 94.50 86 TRP A O 1
ATOM 654 N N . TYR A 1 87 ? 15.726 -1.721 -10.738 1.00 93.12 87 TYR A N 1
ATOM 655 C CA . TYR A 1 87 ? 16.988 -1.428 -11.410 1.00 93.12 87 TYR A CA 1
ATOM 656 C C . TYR A 1 87 ? 17.393 -2.537 -12.393 1.00 93.12 87 TYR A C 1
ATOM 658 O O . TYR A 1 87 ? 17.744 -2.245 -13.540 1.00 93.12 87 TYR A O 1
ATOM 666 N N . VAL A 1 88 ? 17.292 -3.803 -11.983 1.00 94.19 88 VAL A N 1
ATOM 667 C CA . VAL A 1 88 ? 17.572 -4.967 -12.841 1.00 94.19 88 VAL A CA 1
ATOM 668 C C . VAL A 1 88 ? 16.582 -5.035 -14.011 1.00 94.19 88 VAL A C 1
ATOM 670 O O . VAL A 1 88 ? 16.970 -5.321 -15.143 1.00 94.19 88 VAL A O 1
ATOM 673 N N . ARG A 1 89 ? 15.312 -4.698 -13.770 1.00 91.12 89 ARG A N 1
ATOM 674 C CA . ARG A 1 89 ? 14.221 -4.708 -14.756 1.00 91.12 89 ARG A CA 1
ATOM 675 C C . ARG A 1 89 ? 13.987 -3.349 -15.424 1.00 91.12 89 ARG A C 1
ATOM 677 O O . ARG A 1 89 ? 12.957 -3.141 -16.053 1.00 91.12 89 ARG A O 1
ATOM 684 N N . ARG A 1 90 ? 14.948 -2.420 -15.389 1.00 89.19 90 ARG A N 1
ATOM 685 C CA . ARG A 1 90 ? 14.791 -1.046 -15.926 1.00 89.19 90 ARG A CA 1
ATOM 686 C C . ARG A 1 90 ? 14.513 -0.962 -17.434 1.00 89.19 90 ARG A C 1
ATOM 688 O O . ARG A 1 90 ? 14.149 0.099 -17.940 1.00 89.19 90 ARG A O 1
ATOM 695 N N . ALA A 1 91 ? 14.752 -2.055 -18.158 1.00 88.94 91 ALA A N 1
ATOM 696 C CA . ALA A 1 91 ? 14.461 -2.199 -19.583 1.00 88.94 91 ALA A CA 1
ATOM 697 C C . ALA A 1 91 ? 13.128 -2.921 -19.861 1.00 88.94 91 ALA A C 1
ATOM 699 O O . ALA A 1 91 ? 12.779 -3.116 -21.023 1.00 88.94 91 ALA A O 1
ATOM 700 N N . ALA A 1 92 ? 12.392 -3.323 -18.822 1.00 89.75 92 ALA A N 1
ATOM 701 C CA . ALA A 1 92 ? 11.098 -3.966 -18.964 1.00 89.75 92 ALA A CA 1
ATOM 702 C C . ALA A 1 92 ? 10.059 -3.017 -19.592 1.00 89.75 92 ALA A C 1
ATOM 704 O O . ALA A 1 92 ? 10.197 -1.788 -19.490 1.00 89.75 92 ALA A O 1
ATOM 705 N N . PRO A 1 93 ? 9.004 -3.564 -20.223 1.00 90.56 93 PRO A N 1
ATOM 706 C CA . PRO A 1 93 ? 7.896 -2.774 -20.742 1.00 90.56 93 PRO A CA 1
ATOM 707 C C . PRO A 1 93 ? 7.271 -1.879 -19.669 1.00 90.56 93 PRO A C 1
ATOM 709 O O . PRO A 1 93 ? 7.252 -2.217 -18.487 1.00 90.56 93 PRO A O 1
ATOM 712 N N . TRP A 1 94 ? 6.708 -0.749 -20.097 1.00 91.81 94 TRP A N 1
ATOM 713 C CA . TRP A 1 94 ? 6.116 0.242 -19.194 1.00 91.81 94 TRP A CA 1
ATOM 714 C C . TRP A 1 94 ? 5.107 -0.338 -18.179 1.00 91.81 94 TRP A C 1
ATOM 716 O O . TRP A 1 94 ? 5.216 0.031 -17.011 1.00 91.81 94 TRP A O 1
ATOM 726 N N . PRO A 1 95 ? 4.202 -1.277 -18.538 1.00 93.19 95 PRO A N 1
ATOM 727 C CA . PRO A 1 95 ? 3.271 -1.852 -17.564 1.00 93.19 95 PRO A CA 1
ATOM 728 C C . PRO A 1 95 ? 3.962 -2.598 -16.413 1.00 93.19 95 PRO A C 1
ATOM 730 O O . PRO A 1 95 ? 3.514 -2.520 -15.275 1.00 93.19 95 PRO A O 1
ATOM 733 N N . GLU A 1 96 ? 5.082 -3.276 -16.676 1.00 94.50 96 GLU A N 1
ATOM 734 C CA . GLU A 1 96 ? 5.841 -3.962 -15.625 1.00 94.50 96 GLU A CA 1
ATOM 735 C C . GLU A 1 96 ? 6.522 -2.948 -14.697 1.00 94.50 96 GLU A C 1
ATOM 737 O O . GLU A 1 96 ? 6.505 -3.106 -13.480 1.00 94.50 96 GLU A O 1
ATOM 742 N N . GLN A 1 97 ? 7.062 -1.858 -15.251 1.00 95.06 97 GLN A N 1
ATOM 743 C CA . GLN A 1 97 ? 7.645 -0.791 -14.433 1.00 95.06 97 GLN A CA 1
ATOM 744 C C . GLN A 1 97 ? 6.589 -0.066 -13.589 1.00 95.06 97 GLN A C 1
ATOM 746 O O . GLN A 1 97 ? 6.865 0.286 -12.444 1.00 95.06 97 GLN A O 1
ATOM 751 N N . LEU A 1 98 ? 5.378 0.124 -14.125 1.00 96.44 98 LEU A N 1
ATOM 752 C CA . LEU A 1 98 ? 4.250 0.646 -13.358 1.00 96.44 98 LEU A CA 1
ATOM 753 C C . LEU A 1 98 ? 3.866 -0.305 -12.221 1.00 96.44 98 LEU A C 1
ATOM 755 O O . LEU A 1 98 ? 3.667 0.159 -11.105 1.00 96.44 98 LEU A O 1
ATOM 759 N N . ALA A 1 99 ? 3.828 -1.617 -12.462 1.00 97.31 99 ALA A N 1
ATOM 760 C CA . ALA A 1 99 ? 3.548 -2.592 -11.411 1.00 97.31 99 ALA A CA 1
ATOM 761 C C . ALA A 1 99 ? 4.558 -2.501 -10.253 1.00 97.31 99 ALA A C 1
ATOM 763 O O . ALA A 1 99 ? 4.163 -2.480 -9.090 1.00 97.31 99 ALA A O 1
ATOM 764 N N . ILE A 1 100 ? 5.851 -2.358 -10.5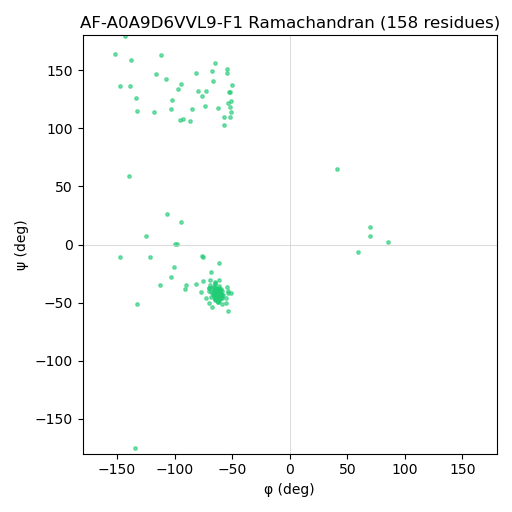64 1.00 96.50 100 ILE A N 1
ATOM 765 C CA . ILE A 1 100 ? 6.898 -2.182 -9.547 1.00 96.50 100 ILE A CA 1
ATOM 766 C C . ILE A 1 100 ? 6.732 -0.850 -8.796 1.00 96.50 100 ILE A C 1
ATOM 768 O O . ILE A 1 100 ? 6.876 -0.817 -7.575 1.00 96.50 100 ILE A O 1
ATOM 772 N N . ALA A 1 101 ? 6.376 0.235 -9.492 1.00 97.50 101 ALA A N 1
ATOM 773 C CA . ALA A 1 101 ? 6.088 1.524 -8.861 1.00 97.50 101 ALA A CA 1
ATOM 774 C C . ALA A 1 101 ? 4.870 1.457 -7.915 1.00 97.50 101 ALA A C 1
ATOM 776 O O . ALA A 1 101 ? 4.905 2.052 -6.839 1.00 97.50 101 ALA A O 1
ATOM 777 N N . LEU A 1 102 ? 3.829 0.698 -8.279 1.00 98.50 102 LEU A N 1
ATOM 778 C CA . LEU A 1 102 ? 2.660 0.441 -7.431 1.00 98.50 102 LEU A CA 1
ATOM 779 C C . LEU A 1 102 ? 3.024 -0.375 -6.184 1.00 98.50 102 LEU A C 1
ATOM 781 O O . LEU A 1 102 ? 2.584 -0.027 -5.090 1.00 98.50 102 LEU A O 1
ATOM 785 N N . PHE A 1 103 ? 3.867 -1.407 -6.318 1.00 98.44 103 PHE A N 1
ATOM 786 C CA . PHE A 1 103 ? 4.365 -2.160 -5.164 1.00 98.44 103 PHE A CA 1
ATOM 787 C C . PHE A 1 103 ? 5.155 -1.282 -4.199 1.00 98.44 103 PHE A C 1
ATOM 789 O O . PHE A 1 103 ? 4.914 -1.331 -2.998 1.00 98.44 103 PHE A O 1
ATOM 796 N N . LEU A 1 104 ? 6.057 -0.447 -4.724 1.00 98.12 104 LEU A N 1
ATOM 797 C CA . LEU A 1 104 ? 6.833 0.487 -3.910 1.00 98.12 104 LEU A CA 1
ATOM 798 C C . LEU A 1 104 ? 5.940 1.496 -3.186 1.00 98.12 104 LEU A C 1
ATOM 800 O O . LEU A 1 104 ? 6.172 1.768 -2.014 1.00 98.12 104 LEU A O 1
ATOM 804 N N . ALA A 1 105 ? 4.919 2.032 -3.859 1.00 98.50 105 ALA A N 1
ATOM 805 C CA . ALA A 1 105 ? 3.978 2.960 -3.242 1.00 98.50 105 ALA A CA 1
ATOM 806 C C . ALA A 1 105 ? 3.153 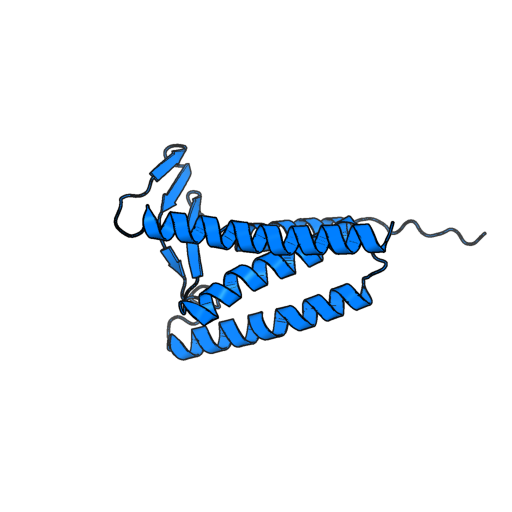2.296 -2.128 1.00 98.50 105 ALA A C 1
ATOM 808 O O . ALA A 1 105 ? 3.054 2.844 -1.031 1.00 98.50 105 ALA A O 1
ATOM 809 N N . GLY A 1 106 ? 2.597 1.110 -2.392 1.00 98.44 106 GLY A N 1
ATOM 810 C CA . GLY A 1 106 ? 1.792 0.377 -1.416 1.00 98.44 106 GLY A CA 1
ATOM 811 C C . GLY A 1 106 ? 2.599 -0.072 -0.196 1.00 98.44 106 GLY A C 1
ATOM 812 O O . GLY A 1 106 ? 2.205 0.162 0.945 1.00 98.44 106 GLY A O 1
ATOM 813 N N . ASP A 1 107 ? 3.776 -0.656 -0.417 1.00 97.81 107 ASP A N 1
ATOM 814 C CA . ASP A 1 107 ? 4.647 -1.088 0.676 1.00 97.81 107 ASP A CA 1
ATOM 815 C C . ASP A 1 107 ? 5.134 0.111 1.507 1.00 97.81 107 ASP A C 1
ATOM 817 O O . ASP A 1 107 ? 5.054 0.086 2.735 1.00 97.81 107 ASP A O 1
ATOM 821 N N . ALA A 1 108 ? 5.525 1.217 0.858 1.00 98.38 108 ALA A N 1
ATOM 822 C CA . ALA A 1 108 ? 5.943 2.432 1.555 1.00 98.38 108 ALA A CA 1
ATOM 823 C C . ALA A 1 108 ? 4.822 3.049 2.408 1.00 98.38 108 ALA A C 1
ATOM 825 O O . ALA A 1 108 ? 5.066 3.342 3.577 1.00 98.38 108 ALA A O 1
ATOM 826 N N . GLY A 1 109 ? 3.605 3.224 1.876 1.00 98.19 109 GLY A N 1
ATOM 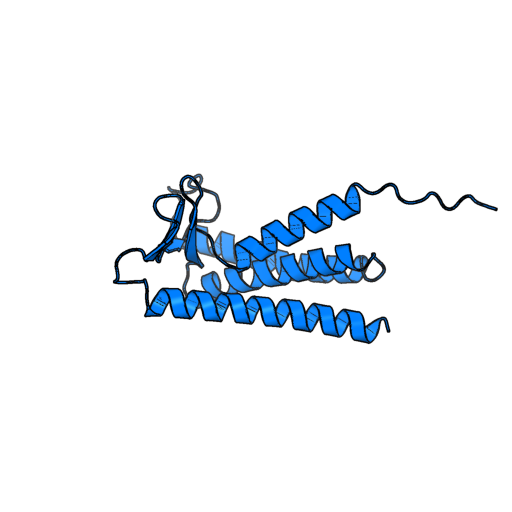827 C CA . GLY A 1 109 ? 2.491 3.830 2.626 1.00 98.19 109 GLY A CA 1
ATOM 828 C C . GLY A 1 109 ? 2.140 3.045 3.896 1.00 98.19 109 GLY A C 1
ATOM 829 O O . GLY A 1 109 ? 2.012 3.599 4.991 1.00 98.19 109 GLY A O 1
ATOM 830 N N . ASN A 1 110 ? 2.094 1.718 3.784 1.00 98.06 110 ASN A N 1
ATOM 831 C CA . ASN A 1 110 ? 1.823 0.833 4.913 1.00 98.06 110 ASN A CA 1
ATOM 832 C C . ASN A 1 110 ? 3.018 0.673 5.873 1.00 98.06 110 ASN A C 1
ATOM 834 O O . ASN A 1 110 ? 2.824 0.479 7.077 1.00 98.06 110 ASN A O 1
ATOM 838 N N . LEU A 1 111 ? 4.258 0.750 5.386 1.00 97.38 111 LEU A N 1
ATOM 839 C CA . LEU A 1 111 ? 5.452 0.741 6.233 1.00 97.38 111 LEU A CA 1
ATOM 840 C C . LEU A 1 111 ? 5.552 2.021 7.070 1.00 97.38 111 LEU A C 1
ATOM 842 O O . LEU A 1 111 ? 5.818 1.938 8.270 1.00 97.38 111 LEU A O 1
ATOM 846 N N . LEU A 1 112 ? 5.316 3.189 6.468 1.00 97.75 112 LEU A N 1
ATOM 847 C CA . LEU A 1 112 ? 5.374 4.482 7.158 1.00 97.75 112 LEU A CA 1
ATOM 848 C C . LEU A 1 112 ? 4.388 4.521 8.331 1.00 97.75 112 LEU A C 1
ATOM 850 O O . LEU A 1 112 ? 4.755 4.902 9.442 1.00 97.75 112 LEU A O 1
ATOM 854 N N . ASP A 1 113 ? 3.169 4.030 8.132 1.00 97.44 113 ASP A N 1
ATOM 855 C CA . ASP A 1 113 ? 2.196 3.842 9.207 1.00 97.44 113 ASP A CA 1
ATOM 856 C C . ASP A 1 113 ? 2.735 2.972 10.355 1.00 97.44 113 ASP A C 1
ATOM 858 O O . ASP A 1 113 ? 2.717 3.381 11.518 1.00 97.44 113 ASP A O 1
ATOM 862 N N . ARG A 1 114 ? 3.304 1.800 10.055 1.00 95.81 114 ARG A N 1
ATOM 863 C CA . ARG A 1 114 ? 3.863 0.903 11.084 1.00 95.81 114 ARG A CA 1
ATOM 864 C C . ARG A 1 114 ? 5.065 1.500 11.813 1.00 95.81 114 ARG A C 1
ATOM 866 O O . ARG A 1 114 ? 5.251 1.248 13.009 1.00 95.81 114 ARG A O 1
ATOM 873 N N . VAL A 1 115 ? 5.877 2.295 11.124 1.00 96.06 115 VAL A N 1
ATOM 874 C CA . VAL A 1 115 ? 7.021 2.988 11.723 1.00 96.06 115 VAL A CA 1
ATOM 875 C C . VAL A 1 115 ? 6.540 4.099 12.656 1.00 96.06 115 VAL A C 1
ATOM 877 O O . VAL A 1 115 ? 6.941 4.108 13.818 1.00 96.06 115 VAL A O 1
ATOM 880 N N . PHE A 1 116 ? 5.642 4.975 12.201 1.00 96.12 116 PHE A N 1
ATOM 881 C CA . PHE A 1 116 ? 5.267 6.184 12.945 1.00 96.12 116 PHE A CA 1
ATOM 882 C C . PHE A 1 116 ? 4.089 6.003 13.911 1.00 96.12 116 PHE A C 1
ATOM 884 O O . PHE A 1 116 ? 4.089 6.604 14.981 1.00 96.12 116 PHE A O 1
ATOM 891 N N . ARG A 1 117 ? 3.099 5.172 13.570 1.00 94.94 117 ARG A N 1
ATOM 892 C CA . ARG A 1 117 ? 1.891 4.919 14.385 1.00 94.94 117 ARG A CA 1
ATOM 893 C C . ARG A 1 117 ? 1.943 3.582 15.119 1.00 94.94 117 ARG A C 1
ATOM 895 O O . ARG A 1 117 ? 1.348 3.430 16.181 1.00 94.94 117 ARG A O 1
ATOM 902 N N . GLY A 1 118 ? 2.669 2.610 14.568 1.00 93.69 118 GLY A N 1
ATOM 903 C CA . GLY A 1 118 ? 2.730 1.244 15.098 1.00 93.69 118 GLY A CA 1
ATOM 904 C C . GLY A 1 118 ? 1.608 0.322 14.627 1.00 93.69 118 GLY A C 1
ATOM 905 O O . GLY A 1 118 ? 1.578 -0.839 15.025 1.00 93.69 118 GLY A O 1
ATOM 906 N N . TYR A 1 119 ? 0.727 0.821 13.769 1.00 94.81 119 TYR A N 1
ATOM 907 C CA . TYR A 1 119 ? -0.368 0.111 13.114 1.00 94.81 119 TYR A CA 1
ATOM 908 C C . TYR A 1 119 ? -0.656 0.792 11.776 1.00 94.81 119 TYR A C 1
ATOM 910 O O . TYR A 1 119 ? -0.221 1.925 11.563 1.00 94.81 119 TYR A O 1
ATOM 918 N N . VAL A 1 120 ? -1.381 0.107 10.900 1.00 97.25 120 VAL A N 1
ATOM 919 C CA . VAL A 1 120 ? -1.880 0.646 9.630 1.00 97.25 120 VAL A CA 1
ATOM 920 C C . VAL A 1 120 ? -3.302 1.157 9.815 1.00 97.25 120 VAL A C 1
ATOM 922 O O . VAL A 1 120 ? -4.090 0.525 10.516 1.00 97.25 120 VAL A O 1
ATOM 925 N N . ILE A 1 121 ? -3.619 2.311 9.230 1.00 98.38 121 ILE A N 1
ATOM 926 C CA . ILE A 1 121 ? -5.001 2.804 9.187 1.00 98.38 121 ILE A CA 1
ATOM 927 C C . ILE A 1 121 ? -5.702 2.178 7.982 1.00 98.38 121 ILE A C 1
ATOM 929 O O . ILE A 1 121 ? -5.347 2.470 6.841 1.00 98.38 121 ILE A O 1
ATOM 933 N N . ASP A 1 122 ? -6.729 1.381 8.248 1.00 98.12 122 ASP A N 1
ATOM 934 C CA . ASP A 1 122 ? -7.631 0.832 7.238 1.00 98.12 122 ASP A CA 1
ATOM 935 C C . ASP A 1 122 ? -8.983 1.531 7.343 1.00 98.12 122 ASP A C 1
ATOM 937 O O . ASP A 1 122 ? -9.423 1.883 8.441 1.00 98.12 122 ASP A O 1
ATOM 941 N N . PHE A 1 123 ? -9.627 1.786 6.202 1.00 98.44 123 PHE A N 1
ATOM 942 C CA . PHE A 1 123 ? -10.860 2.576 6.212 1.00 98.44 123 PHE A CA 1
ATOM 943 C C . PHE A 1 123 ? -11.909 2.2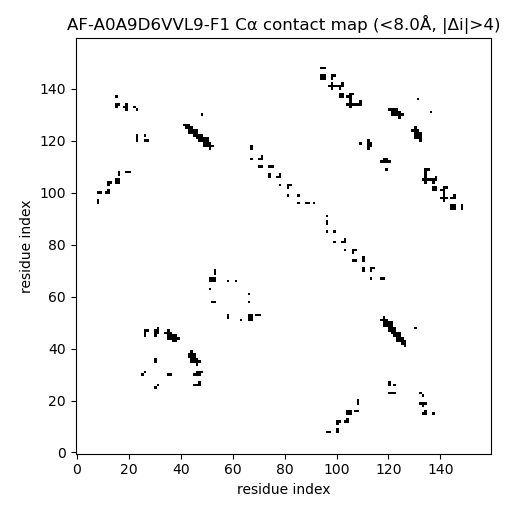26 5.162 1.00 98.44 123 PHE A C 1
ATOM 945 O O . PHE A 1 123 ? -13.036 2.709 5.246 1.00 98.44 123 PHE A O 1
ATOM 952 N N . ILE A 1 124 ? -11.573 1.389 4.182 1.00 98.50 124 ILE A N 1
ATOM 953 C CA . ILE A 1 124 ? -12.472 0.999 3.096 1.00 98.50 124 ILE A CA 1
ATOM 954 C C . ILE A 1 124 ? -12.984 -0.402 3.392 1.00 98.50 124 ILE A C 1
ATOM 956 O O . ILE A 1 124 ? -12.206 -1.355 3.424 1.00 98.50 124 ILE A O 1
ATOM 960 N N . HIS A 1 125 ? -14.290 -0.536 3.601 1.00 98.00 125 HIS A N 1
ATOM 961 C CA . HIS A 1 125 ? -14.916 -1.811 3.918 1.00 98.00 125 HIS A CA 1
ATOM 962 C C . HIS A 1 125 ? -15.920 -2.201 2.834 1.00 98.00 125 HIS A C 1
ATOM 964 O O . HIS A 1 125 ? -16.960 -1.568 2.651 1.00 98.00 125 HIS A O 1
ATOM 970 N N . ILE A 1 126 ? -15.603 -3.285 2.126 1.00 97.69 126 ILE A N 1
ATOM 971 C CA . ILE A 1 126 ? -16.539 -3.972 1.237 1.00 97.69 126 ILE A CA 1
ATOM 972 C C . ILE A 1 126 ? -17.116 -5.150 2.016 1.00 97.69 126 ILE A C 1
ATOM 974 O O . ILE A 1 126 ? -16.380 -5.908 2.646 1.00 97.69 126 ILE A O 1
ATOM 978 N N . ARG A 1 127 ? -18.434 -5.332 1.967 1.00 94.56 127 ARG A N 1
ATOM 979 C CA . ARG A 1 127 ? -19.120 -6.407 2.685 1.00 94.56 127 ARG A CA 1
ATOM 980 C C . ARG A 1 127 ? -18.494 -7.772 2.371 1.00 94.56 127 ARG A C 1
ATOM 982 O O . ARG A 1 127 ? -18.337 -8.133 1.209 1.00 94.56 127 ARG A O 1
ATOM 989 N N . TYR A 1 128 ? -18.209 -8.535 3.430 1.00 93.19 128 TYR A N 1
ATOM 990 C CA . TYR A 1 128 ? -17.526 -9.841 3.406 1.00 93.19 128 TYR A CA 1
ATOM 991 C C . TYR A 1 128 ? -16.032 -9.810 3.047 1.00 93.19 128 TYR A C 1
ATOM 993 O O . TYR A 1 128 ? -15.424 -10.871 2.917 1.00 93.19 128 TYR A O 1
ATOM 1001 N N . TRP A 1 129 ? -15.427 -8.629 2.930 1.00 94.00 129 TRP A N 1
ATOM 1002 C CA . TRP A 1 129 ? -14.003 -8.455 2.671 1.00 94.00 129 TRP A CA 1
ATOM 1003 C C . TRP A 1 129 ? -13.321 -7.752 3.858 1.00 94.00 129 TRP A C 1
ATOM 1005 O O . TRP A 1 129 ? -13.950 -6.910 4.504 1.00 94.00 129 TRP A O 1
ATOM 1015 N N . PRO A 1 130 ? -12.051 -8.069 4.174 1.00 93.00 130 PRO A N 1
ATOM 1016 C CA . PRO A 1 130 ? -11.289 -7.321 5.171 1.00 93.00 130 PRO A CA 1
ATOM 1017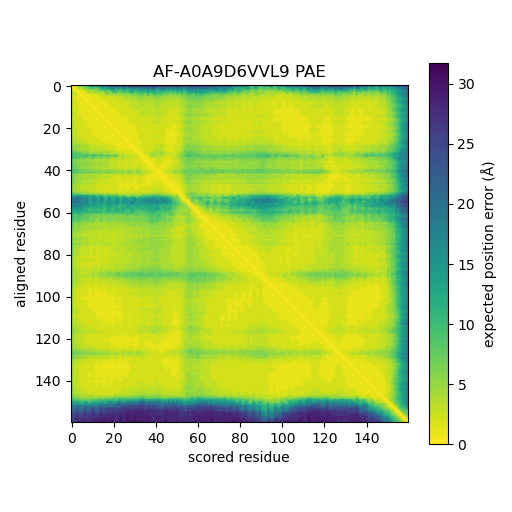 C C . PRO A 1 130 ? -11.253 -5.825 4.854 1.00 93.00 130 PRO A C 1
ATOM 1019 O O . PRO A 1 130 ? -11.240 -5.441 3.690 1.00 93.00 130 PRO A O 1
ATOM 1022 N N . ILE A 1 131 ? -11.220 -4.979 5.880 1.00 96.56 131 ILE A N 1
ATOM 1023 C CA . ILE A 1 131 ? -11.056 -3.532 5.695 1.00 96.56 131 ILE A CA 1
ATOM 1024 C C . ILE A 1 131 ? -9.646 -3.284 5.144 1.00 96.56 131 ILE A C 1
ATOM 1026 O O . ILE A 1 131 ? -8.705 -3.969 5.540 1.00 96.56 131 ILE A O 1
ATOM 1030 N N . PHE A 1 132 ? -9.514 -2.345 4.214 1.00 97.81 132 PHE A N 1
ATOM 1031 C CA . PHE A 1 132 ? -8.257 -2.053 3.529 1.00 97.81 132 PHE A CA 1
ATOM 1032 C C . PHE A 1 132 ? -8.105 -0.552 3.263 1.00 97.81 132 PHE A C 1
ATOM 1034 O O . PHE A 1 132 ? -8.974 0.257 3.612 1.00 97.81 132 PHE A O 1
ATOM 1041 N N . ASN A 1 133 ? -6.989 -0.173 2.649 1.00 98.56 133 ASN A N 1
ATOM 1042 C CA . ASN A 1 133 ? -6.666 1.212 2.317 1.00 98.56 133 ASN A CA 1
ATOM 1043 C C . ASN A 1 133 ? -6.141 1.366 0.873 1.00 98.56 133 ASN A C 1
ATOM 1045 O O . ASN A 1 133 ? -6.133 0.427 0.070 1.00 98.56 133 ASN A O 1
ATOM 1049 N N . VAL A 1 134 ? -5.722 2.582 0.517 1.00 98.69 134 VAL A N 1
ATOM 1050 C CA . VAL A 1 134 ? -5.216 2.904 -0.827 1.00 98.69 134 VAL A CA 1
ATOM 1051 C C . VAL A 1 134 ? -3.864 2.235 -1.095 1.00 98.69 134 VAL A C 1
ATOM 1053 O O . VAL A 1 134 ? -3.616 1.793 -2.220 1.00 98.69 134 VAL A O 1
ATOM 1056 N N . ALA A 1 135 ? -2.997 2.101 -0.091 1.00 98.50 135 ALA A N 1
ATOM 1057 C CA . ALA A 1 135 ? -1.759 1.341 -0.221 1.00 98.50 135 ALA A CA 1
ATOM 1058 C C . ALA A 1 135 ? -2.017 -0.138 -0.574 1.00 98.50 135 ALA A C 1
ATOM 1060 O O . ALA A 1 135 ? -1.355 -0.675 -1.466 1.00 98.50 135 ALA A O 1
ATOM 1061 N N . ASP A 1 136 ? -3.027 -0.779 0.019 1.00 97.88 136 ASP A N 1
ATOM 1062 C CA . ASP A 1 136 ? -3.418 -2.154 -0.327 1.00 97.88 136 ASP A CA 1
ATOM 1063 C C . ASP A 1 136 ? -3.961 -2.251 -1.758 1.00 97.88 136 ASP A C 1
ATOM 1065 O O . ASP A 1 136 ? -3.621 -3.180 -2.495 1.00 97.88 136 ASP A O 1
ATOM 1069 N N . MET A 1 137 ? -4.748 -1.260 -2.196 1.00 98.56 137 MET A N 1
ATOM 1070 C CA . MET A 1 137 ? -5.184 -1.169 -3.594 1.00 98.56 137 MET A CA 1
ATOM 1071 C C . MET A 1 137 ? -3.991 -1.090 -4.552 1.00 98.56 137 MET A C 1
ATOM 1073 O O . MET A 1 137 ? -4.010 -1.737 -5.600 1.00 98.56 137 MET A O 1
ATOM 1077 N N . CYS A 1 138 ? -2.939 -0.343 -4.196 1.00 98.62 138 CYS A N 1
ATOM 1078 C CA . CYS A 1 138 ? -1.713 -0.270 -4.991 1.00 98.62 138 CYS A CA 1
ATOM 1079 C C . CYS A 1 138 ? -1.030 -1.640 -5.085 1.00 98.62 138 CYS A C 1
ATOM 1081 O O . CYS A 1 138 ? -0.651 -2.052 -6.181 1.00 98.62 138 CYS A O 1
ATOM 1083 N N . LEU A 1 139 ? -0.925 -2.377 -3.973 1.00 98.25 139 LEU A N 1
ATOM 1084 C CA . LEU A 1 139 ? -0.356 -3.728 -3.964 1.00 98.25 139 LEU A CA 1
ATOM 1085 C C . LEU A 1 139 ? -1.157 -4.689 -4.856 1.00 98.25 139 LEU A C 1
ATOM 1087 O O . LEU A 1 139 ? -0.572 -5.389 -5.685 1.00 98.25 139 LEU A O 1
ATOM 1091 N N . VAL A 1 140 ? -2.489 -4.692 -4.742 1.00 98.06 140 VAL A N 1
ATOM 1092 C CA . VAL A 1 140 ? -3.364 -5.552 -5.557 1.00 98.06 140 VAL A CA 1
ATOM 1093 C C . VAL A 1 140 ? -3.287 -5.174 -7.038 1.00 98.06 140 VAL A C 1
ATOM 1095 O O . VAL A 1 140 ? -3.108 -6.047 -7.887 1.00 98.06 140 VAL A O 1
ATOM 1098 N N . ALA A 1 141 ? -3.360 -3.883 -7.371 1.00 98.25 141 ALA A N 1
ATOM 1099 C CA . ALA A 1 141 ? -3.252 -3.411 -8.749 1.00 98.25 141 ALA A CA 1
ATOM 1100 C C . ALA A 1 141 ? -1.876 -3.728 -9.358 1.00 98.25 141 ALA A C 1
ATOM 1102 O O . ALA A 1 141 ? -1.799 -4.184 -10.500 1.00 98.25 141 ALA A O 1
ATOM 1103 N N . GLY A 1 142 ? -0.798 -3.551 -8.587 1.00 97.81 142 GLY A N 1
ATOM 1104 C CA . GLY A 1 142 ? 0.556 -3.937 -8.976 1.00 97.81 142 GLY A CA 1
ATOM 1105 C C . GLY A 1 142 ? 0.661 -5.434 -9.260 1.00 97.81 142 GLY A C 1
ATOM 1106 O O . GLY A 1 142 ? 1.187 -5.822 -10.302 1.00 97.81 142 GLY A O 1
ATOM 1107 N N . ALA A 1 143 ? 0.083 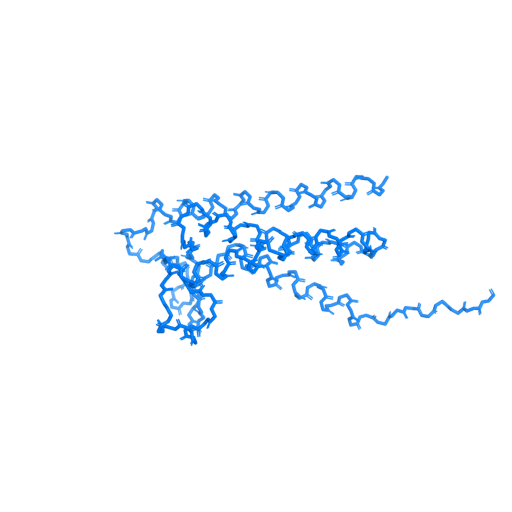-6.278 -8.400 1.00 97.75 143 ALA A N 1
ATOM 1108 C CA . ALA A 1 143 ? 0.073 -7.729 -8.578 1.00 97.75 143 ALA A CA 1
ATOM 1109 C C . ALA A 1 143 ? -0.666 -8.149 -9.851 1.00 97.75 143 ALA A C 1
ATOM 1111 O O . ALA A 1 143 ? -0.115 -8.897 -10.662 1.00 97.75 143 ALA A O 1
ATOM 1112 N N . LEU A 1 144 ? -1.875 -7.627 -10.068 1.00 97.31 144 LEU A N 1
ATOM 1113 C CA . LEU A 1 144 ? -2.660 -7.911 -11.270 1.00 97.31 144 LEU A CA 1
ATOM 1114 C C . LEU A 1 144 ? -1.925 -7.471 -12.541 1.00 97.31 144 LEU A C 1
ATOM 1116 O O . LEU A 1 144 ? -1.856 -8.229 -13.511 1.00 97.31 144 LEU A O 1
ATOM 1120 N N . LEU A 1 145 ? -1.329 -6.276 -12.527 1.00 96.00 145 LEU A N 1
ATOM 1121 C CA . LEU A 1 145 ? -0.593 -5.744 -13.668 1.00 96.00 145 LEU A CA 1
ATOM 1122 C C . LEU A 1 145 ? 0.674 -6.561 -13.957 1.00 96.00 145 LEU A C 1
ATOM 1124 O O . LEU A 1 145 ? 0.938 -6.895 -15.113 1.00 96.00 145 LEU A O 1
ATOM 1128 N N . PHE A 1 146 ? 1.426 -6.937 -12.922 1.00 94.94 146 PHE A N 1
ATOM 1129 C CA . PHE A 1 146 ? 2.628 -7.758 -13.056 1.00 94.94 146 PHE A CA 1
ATOM 1130 C C . PHE A 1 146 ? 2.303 -9.141 -13.638 1.00 94.94 146 PHE A C 1
ATOM 1132 O O . PHE A 1 146 ? 2.909 -9.552 -14.632 1.00 94.94 146 PHE A O 1
ATOM 1139 N N . LEU A 1 147 ? 1.291 -9.827 -13.095 1.00 94.31 147 LEU A N 1
ATOM 1140 C CA . LEU A 1 147 ? 0.839 -11.130 -13.595 1.00 94.31 147 LEU A CA 1
ATOM 1141 C C . LEU A 1 147 ? 0.371 -11.049 -15.050 1.00 94.31 147 LEU A C 1
ATOM 1143 O O . LEU A 1 147 ? 0.744 -11.889 -15.870 1.00 94.31 147 LEU A O 1
ATOM 1147 N N . TRP A 1 148 ? -0.379 -10.004 -15.396 1.00 92.75 148 TRP A N 1
ATOM 1148 C CA . TRP A 1 148 ? -0.820 -9.777 -16.768 1.00 92.75 148 TRP A CA 1
ATOM 1149 C C . TRP A 1 148 ? 0.348 -9.585 -17.741 1.00 92.75 148 TRP A C 1
ATOM 1151 O O . TRP A 1 148 ? 0.297 -10.082 -18.865 1.00 92.75 148 TRP A O 1
ATOM 1161 N N . THR A 1 149 ? 1.429 -8.915 -17.324 1.00 89.31 149 THR A N 1
ATOM 1162 C CA . THR A 1 149 ? 2.629 -8.786 -18.166 1.00 89.31 149 THR A CA 1
ATOM 1163 C C . THR A 1 149 ? 3.393 -10.097 -18.326 1.00 89.31 149 THR A C 1
ATOM 1165 O O . THR A 1 149 ? 3.865 -10.381 -19.426 1.00 89.31 149 THR A O 1
ATOM 1168 N N . GLY A 1 150 ? 3.475 -10.915 -17.271 1.00 82.06 150 GLY A N 1
ATOM 1169 C CA . GLY A 1 150 ? 4.136 -12.221 -17.306 1.00 82.06 150 GLY A CA 1
ATOM 1170 C C . GLY A 1 150 ? 3.394 -13.269 -18.139 1.00 82.06 150 GLY A C 1
ATOM 1171 O O . GLY A 1 150 ? 4.033 -14.122 -18.748 1.00 82.06 150 GLY A O 1
ATOM 1172 N N . ALA A 1 151 ? 2.062 -13.180 -18.215 1.00 76.31 151 ALA A N 1
ATOM 1173 C CA . ALA A 1 151 ? 1.223 -14.090 -18.998 1.00 76.31 151 ALA A CA 1
ATOM 1174 C C . ALA A 1 151 ? 1.250 -13.819 -20.515 1.00 76.31 151 ALA A C 1
ATOM 1176 O O . ALA A 1 151 ? 0.735 -14.621 -21.296 1.00 76.31 151 ALA A O 1
ATOM 1177 N N . ARG A 1 152 ? 1.832 -12.699 -20.963 1.00 73.44 152 ARG A N 1
ATOM 1178 C CA . ARG A 1 152 ? 1.938 -12.388 -22.393 1.00 73.44 152 ARG A CA 1
ATOM 1179 C C . ARG A 1 152 ? 3.044 -13.232 -23.032 1.00 73.44 152 ARG A C 1
ATOM 1181 O O . ARG A 1 152 ? 4.182 -13.173 -22.558 1.00 73.44 152 ARG A O 1
ATOM 1188 N N . PRO A 1 153 ? 2.765 -13.960 -24.133 1.00 57.53 153 PRO A N 1
ATOM 1189 C CA . PRO A 1 153 ? 3.813 -14.603 -24.911 1.00 57.53 153 PRO A CA 1
ATOM 1190 C C . PRO A 1 153 ? 4.846 -13.545 -25.293 1.00 57.53 153 PRO A C 1
ATOM 1192 O O . PRO A 1 153 ? 4.506 -12.537 -25.919 1.00 57.53 153 PRO A O 1
ATOM 1195 N N . ARG A 1 154 ? 6.110 -13.740 -24.900 1.00 63.09 154 ARG A N 1
ATOM 1196 C CA . ARG A 1 154 ? 7.186 -12.942 -25.488 1.00 63.09 154 ARG A CA 1
ATOM 1197 C C . ARG A 1 154 ? 7.168 -13.298 -26.961 1.00 63.09 154 ARG A C 1
ATOM 1199 O O . ARG A 1 154 ? 7.351 -14.469 -27.282 1.00 63.09 154 ARG A O 1
ATOM 1206 N N . ALA A 1 155 ? 6.892 -12.323 -27.826 1.00 56.94 155 ALA A N 1
ATOM 1207 C CA . ALA A 1 155 ? 7.075 -12.512 -29.253 1.00 56.94 155 ALA A CA 1
ATOM 1208 C C . ALA A 1 155 ? 8.501 -13.036 -29.429 1.00 56.94 155 ALA A C 1
ATOM 1210 O O . ALA A 1 155 ? 9.464 -12.338 -29.109 1.00 56.94 155 ALA A O 1
ATOM 1211 N N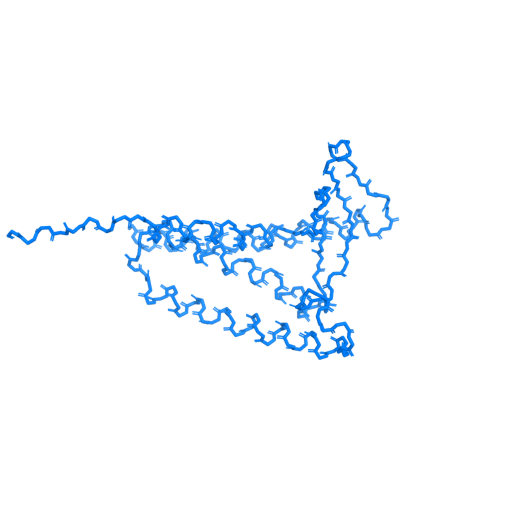 . THR A 1 156 ? 8.621 -14.305 -29.810 1.00 50.31 156 THR A N 1
ATOM 1212 C CA . THR A 1 156 ? 9.889 -14.888 -30.211 1.00 50.31 156 THR A CA 1
ATOM 1213 C C . THR A 1 156 ? 10.358 -14.017 -31.357 1.00 50.31 156 THR A C 1
ATOM 1215 O O . THR A 1 156 ? 9.714 -13.989 -32.407 1.00 50.31 156 THR A O 1
ATOM 1218 N N . SER A 1 157 ? 11.410 -13.230 -31.140 1.00 50.94 157 SER A N 1
ATOM 1219 C CA . SER A 1 157 ? 12.148 -12.651 -32.248 1.00 50.94 157 SER A CA 1
ATOM 1220 C C . SER A 1 157 ? 12.598 -13.839 -33.080 1.00 50.94 157 SER A C 1
ATOM 1222 O O . SER A 1 157 ? 13.480 -14.581 -32.653 1.00 50.94 157 SER A O 1
ATOM 1224 N N . SER A 1 158 ? 11.904 -14.078 -34.193 1.00 46.38 158 SER A N 1
ATOM 1225 C CA . SER A 1 158 ? 12.407 -14.937 -35.249 1.00 46.38 158 SER A CA 1
ATOM 1226 C C . SER A 1 158 ? 13.800 -14.419 -35.552 1.00 46.38 158 SER A C 1
ATOM 1228 O O . SER A 1 158 ? 13.946 -13.269 -35.966 1.00 46.38 158 SER A O 1
ATOM 1230 N N . GLU A 1 159 ? 14.804 -15.237 -35.264 1.00 48.50 159 GLU A N 1
ATOM 1231 C CA . GLU A 1 159 ? 16.106 -15.096 -35.8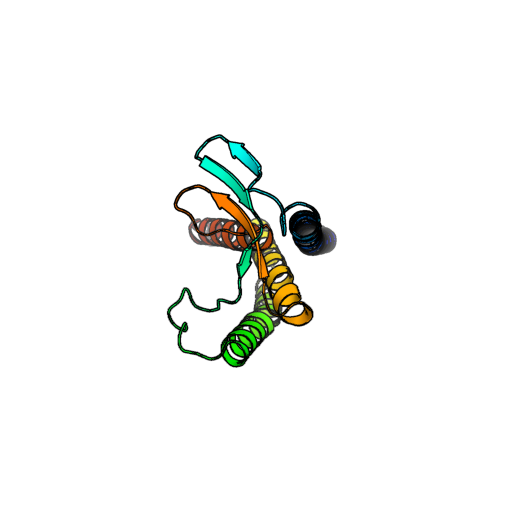89 1.00 48.50 159 GLU A CA 1
ATOM 1232 C C . GLU A 1 159 ? 15.856 -15.025 -37.402 1.00 48.50 159 GLU A C 1
ATOM 1234 O O . GLU A 1 159 ? 15.154 -15.869 -37.968 1.00 48.50 159 GLU A O 1
ATOM 1239 N N . ALA A 1 160 ? 16.330 -13.945 -38.009 1.00 43.97 160 ALA A N 1
ATOM 1240 C CA . ALA A 1 160 ? 16.449 -13.746 -39.442 1.00 43.97 160 ALA A CA 1
ATOM 1241 C C . ALA A 1 160 ? 17.784 -13.040 -39.677 1.00 43.97 160 ALA A C 1
ATOM 1243 O O . ALA A 1 160 ? 18.082 -12.099 -38.900 1.00 43.97 160 ALA A O 1
#

Foldseek 3Di:
DLVVLVVVLLVVLVVLLVVQVVVLVVLVVPAVPDDWADPDPPFKTWHKDWALAQDVCPCVVPDSVVRLVVLLVVLVVVLVVLVVVCVVCSVPDSLLNNLSSLLNSLSVSQNVCCVPVVTGIFTIDGPPDDTHTSSVVSNVSSVVSNVVSVPDPPPPPPDD

Nearest PDB structures (foldseek):
  5dir-assembly4_D  TM=9.045E-01  e=1.142E-08  Pseudomonas aeruginosa PAO1
  6ryp-assembly1_A  TM=8.487E-01  e=7.307E-09  Staphylococcus aureus
  5dir-assembly2_B  TM=8.588E-01  e=1.208E-08  Pseudomonas aeruginosa PAO1
  6ryo-assembly1_A  TM=8.729E-01  e=3.119E-08  Staphylococcus aureus
  6fms-assembly2_B  TM=8.532E-01  e=1.259E-07  Pseudomonas aeruginosa PAO1

Mean predicted aligned error: 5.25 Å

Secondary structure (DSSP, 8-state):
-HHHHHHHHHHHHHHHHHHHHHHHHHHHHHSSSS--EEEETTTEEEEEEEE--SSTTTTTTS-HHHHHHHHHHHHHHHHHHHHHHHHHTTTS-HHHHHHHHHHHHHHHHHHHHHHHTSSEEEEEEETTS--B-HHHHHHHHHHHHHHHHHTSPP------